Protein AF-A0A3C1KN22-F1 (afdb_monomer_lite)

InterPro domains:
  IPR020846 Major facilitator superfamily domain [PS50850] (1-125)
  IPR036259 MFS transporter superfamily [G3DSA:1.20.1250.20] (3-118)
  IPR036259 MFS transporter superfamily [SSF103473] (5-121)

Organism: NCBI:txid287487

Structure (mmCIF, N/CA/C/O backbone):
data_AF-A0A3C1KN22-F1
#
_entry.id   AF-A0A3C1KN22-F1
#
loop_
_atom_site.group_PDB
_atom_site.id
_atom_site.type_symbol
_atom_site.label_atom_id
_atom_site.label_alt_id
_atom_site.label_comp_id
_atom_site.label_asym_id
_atom_site.label_entity_id
_atom_site.label_seq_id
_atom_site.pdbx_PDB_ins_code
_atom_site.Cartn_x
_atom_site.Cartn_y
_atom_site.Cartn_z
_atom_site.occupancy
_atom_site.B_iso_or_equiv
_atom_site.auth_seq_id
_atom_site.auth_comp_id
_atom_site.auth_asym_id
_atom_site.auth_atom_id
_atom_site.pdbx_PDB_model_num
ATOM 1 N N . LEU A 1 1 ? -1.679 -10.446 -17.721 1.00 66.19 1 LEU A N 1
ATOM 2 C CA . LEU A 1 1 ? -1.947 -8.993 -17.596 1.00 66.19 1 LEU A CA 1
ATOM 3 C C . LEU A 1 1 ? -0.654 -8.246 -17.903 1.00 66.19 1 LEU A C 1
ATOM 5 O O . LEU A 1 1 ? 0.391 -8.725 -17.488 1.00 66.19 1 LEU A O 1
ATOM 9 N N . GLY A 1 2 ? -0.700 -7.139 -18.651 1.00 86.12 2 GLY A N 1
ATOM 10 C CA . GLY A 1 2 ? 0.468 -6.254 -18.789 1.00 86.12 2 GLY A CA 1
ATOM 11 C C . GLY A 1 2 ? 0.735 -5.491 -17.487 1.00 86.12 2 GLY A C 1
ATOM 12 O O . GLY A 1 2 ? -0.187 -5.338 -16.686 1.00 86.12 2 GLY A O 1
ATOM 13 N N . ILE A 1 3 ? 1.965 -5.002 -17.289 1.00 89.25 3 ILE A N 1
ATOM 14 C CA . ILE A 1 3 ? 2.411 -4.349 -16.040 1.00 89.25 3 ILE A CA 1
ATOM 15 C C . ILE A 1 3 ? 1.461 -3.214 -15.625 1.00 89.25 3 ILE A C 1
ATOM 17 O O . ILE A 1 3 ? 0.997 -3.202 -14.487 1.00 89.25 3 ILE A O 1
ATOM 21 N N . ASN A 1 4 ? 1.081 -2.328 -16.555 1.00 90.94 4 ASN A N 1
ATOM 22 C CA . ASN A 1 4 ? 0.175 -1.213 -16.256 1.00 90.94 4 ASN A CA 1
ATOM 23 C C . ASN A 1 4 ? -1.185 -1.704 -15.743 1.00 90.94 4 ASN A C 1
ATOM 25 O O . ASN A 1 4 ? -1.667 -1.243 -14.714 1.00 90.94 4 ASN A O 1
ATOM 29 N N . ARG A 1 5 ? -1.797 -2.694 -16.408 1.00 90.75 5 ARG A N 1
ATOM 30 C CA . ARG A 1 5 ? -3.097 -3.239 -15.976 1.00 90.75 5 ARG A CA 1
ATOM 31 C C . ARG A 1 5 ? -2.999 -3.943 -14.626 1.00 90.75 5 ARG A C 1
ATOM 33 O O . ARG A 1 5 ? -3.930 -3.848 -13.834 1.00 90.75 5 ARG A O 1
ATOM 40 N N . SER A 1 6 ? -1.885 -4.620 -14.356 1.00 92.81 6 SER A N 1
ATOM 41 C CA . SER A 1 6 ? -1.635 -5.248 -13.057 1.00 92.81 6 SER A CA 1
ATOM 42 C C . SER A 1 6 ? -1.574 -4.214 -11.928 1.00 92.81 6 SER A C 1
ATOM 44 O O . SER A 1 6 ? -2.201 -4.433 -10.898 1.00 92.81 6 SER A O 1
ATOM 46 N N . LEU A 1 7 ? -0.906 -3.068 -12.129 1.00 92.69 7 LEU A N 1
ATOM 47 C CA . LEU A 1 7 ? -0.867 -1.979 -11.137 1.00 92.69 7 LEU A CA 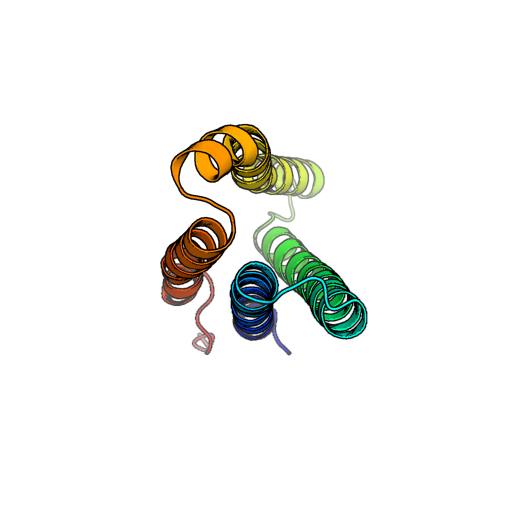1
ATOM 48 C C . LEU A 1 7 ? -2.267 -1.467 -10.788 1.00 92.69 7 LEU A C 1
ATOM 50 O O . LEU A 1 7 ? -2.593 -1.304 -9.617 1.00 92.69 7 LEU A O 1
ATOM 54 N N . TRP A 1 8 ? -3.112 -1.270 -11.798 1.00 94.25 8 TRP A N 1
ATOM 55 C CA . TRP A 1 8 ? -4.493 -0.838 -11.599 1.00 94.25 8 TRP A CA 1
ATOM 56 C C . TRP A 1 8 ? -5.335 -1.878 -10.855 1.00 94.25 8 TRP A C 1
ATOM 58 O O . TRP A 1 8 ? -5.977 -1.549 -9.861 1.00 94.25 8 TRP A O 1
ATOM 68 N N . VAL A 1 9 ? -5.336 -3.136 -11.310 1.00 94.06 9 VAL A N 1
ATOM 69 C CA . VAL A 1 9 ? -6.147 -4.195 -10.684 1.00 94.06 9 VAL A CA 1
ATOM 70 C C . VAL A 1 9 ? -5.711 -4.418 -9.239 1.00 94.06 9 VAL A C 1
ATOM 72 O O . VAL A 1 9 ? -6.548 -4.427 -8.340 1.00 94.06 9 VAL A O 1
ATOM 75 N N . PHE A 1 10 ? -4.409 -4.560 -8.997 1.00 94.44 10 PHE A N 1
ATOM 76 C CA . PHE A 1 10 ? -3.904 -4.835 -7.655 1.00 94.44 10 PHE A CA 1
ATOM 77 C C . PHE A 1 10 ? -3.984 -3.612 -6.742 1.00 94.44 10 PHE A C 1
ATOM 79 O O . PHE A 1 10 ? -4.229 -3.772 -5.552 1.00 94.44 10 PHE A O 1
ATOM 86 N N . GLY A 1 11 ? -3.889 -2.397 -7.285 1.00 93.19 11 GLY A N 1
ATOM 87 C CA . GLY A 1 11 ? -4.157 -1.175 -6.532 1.00 93.19 11 GLY A CA 1
ATOM 88 C C . GLY A 1 11 ? -5.615 -1.067 -6.067 1.00 93.19 11 GLY A C 1
ATOM 89 O O . GLY A 1 11 ? -5.867 -0.698 -4.922 1.00 93.19 11 GLY A O 1
ATOM 90 N N . VAL A 1 12 ? -6.584 -1.477 -6.897 1.00 94.31 12 VAL A N 1
ATOM 91 C CA . VAL A 1 12 ? -7.996 -1.577 -6.476 1.00 94.31 12 VAL A CA 1
ATOM 92 C C . VAL A 1 12 ? -8.177 -2.646 -5.399 1.00 94.31 12 VAL A C 1
ATOM 94 O O . VAL A 1 12 ? -8.860 -2.398 -4.409 1.00 94.31 12 VAL A O 1
ATOM 97 N N . VAL A 1 13 ? -7.552 -3.817 -5.553 1.00 94.69 13 VAL A N 1
ATOM 98 C CA . VAL A 1 13 ? -7.585 -4.871 -4.524 1.00 94.69 13 VAL A CA 1
ATOM 99 C C . VAL A 1 13 ? -7.037 -4.347 -3.192 1.00 94.69 13 VAL A C 1
ATOM 101 O O . VAL A 1 13 ? -7.660 -4.556 -2.154 1.00 94.69 13 VAL A O 1
ATOM 104 N N . GLN A 1 14 ? -5.934 -3.595 -3.224 1.00 94.06 14 GLN A N 1
ATOM 105 C CA . GLN A 1 14 ? -5.351 -2.983 -2.032 1.00 94.06 14 GLN A CA 1
ATOM 106 C C . GLN A 1 14 ? -6.298 -1.951 -1.394 1.00 94.06 14 GLN A C 1
ATOM 108 O O . GLN A 1 14 ? -6.483 -1.960 -0.181 1.00 94.06 14 GLN A O 1
ATOM 113 N N . LEU A 1 15 ? -6.962 -1.106 -2.195 1.00 94.44 15 LEU A N 1
ATOM 114 C CA . LEU A 1 15 ? -7.983 -0.163 -1.710 1.00 94.44 15 LEU A CA 1
ATOM 115 C C . LEU A 1 15 ? -9.141 -0.873 -0.997 1.00 94.44 15 LEU A C 1
ATOM 117 O O . LEU A 1 15 ? -9.561 -0.452 0.081 1.00 94.44 15 LEU A O 1
ATOM 121 N N . LEU A 1 16 ? -9.647 -1.958 -1.587 1.00 94.31 16 LEU A N 1
ATOM 122 C CA . LEU A 1 16 ? -10.714 -2.761 -0.989 1.00 94.31 16 LEU A CA 1
ATOM 123 C C . LEU A 1 16 ? -10.270 -3.401 0.329 1.00 94.31 16 LEU A C 1
ATOM 125 O O . LEU A 1 16 ? -11.071 -3.527 1.253 1.00 94.31 16 LEU A O 1
ATOM 129 N N . SER A 1 17 ? -8.995 -3.767 0.435 1.00 94.12 17 SER A N 1
ATOM 130 C CA . SER A 1 17 ? -8.454 -4.362 1.651 1.00 94.12 17 SER A CA 1
ATOM 131 C C . SER A 1 17 ? -8.401 -3.364 2.810 1.00 94.12 17 SER A C 1
ATOM 133 O O . SER A 1 17 ? -8.848 -3.670 3.916 1.00 94.12 17 SER A O 1
ATOM 135 N N . ILE A 1 18 ? -7.984 -2.121 2.539 1.00 94.69 18 ILE A N 1
ATOM 136 C CA . ILE A 1 18 ? -8.000 -1.033 3.531 1.00 94.69 18 ILE A CA 1
ATOM 137 C C . ILE A 1 18 ? -9.434 -0.764 4.020 1.00 94.69 18 ILE A C 1
ATOM 139 O O . ILE A 1 18 ? -9.663 -0.598 5.220 1.00 94.69 18 ILE A O 1
ATOM 143 N N . LEU A 1 19 ? -10.422 -0.787 3.118 1.00 94.06 19 LEU A N 1
ATOM 144 C CA . LEU A 1 19 ? -11.835 -0.689 3.499 1.00 94.06 19 LEU A CA 1
ATOM 145 C C . LEU A 1 19 ? -12.283 -1.859 4.389 1.00 94.06 19 LEU A C 1
ATOM 147 O O . LEU A 1 19 ? -13.043 -1.648 5.333 1.00 94.06 19 LEU A O 1
ATOM 151 N N . GLY A 1 20 ? -11.778 -3.071 4.142 1.00 93.75 20 GLY A N 1
ATOM 152 C CA . GLY A 1 20 ? -11.984 -4.228 5.015 1.00 93.75 20 GLY A CA 1
ATOM 153 C C . GLY A 1 20 ? -11.523 -3.970 6.454 1.00 93.75 20 GLY A C 1
ATOM 154 O O . GLY A 1 20 ? -12.248 -4.293 7.397 1.00 93.75 20 GLY 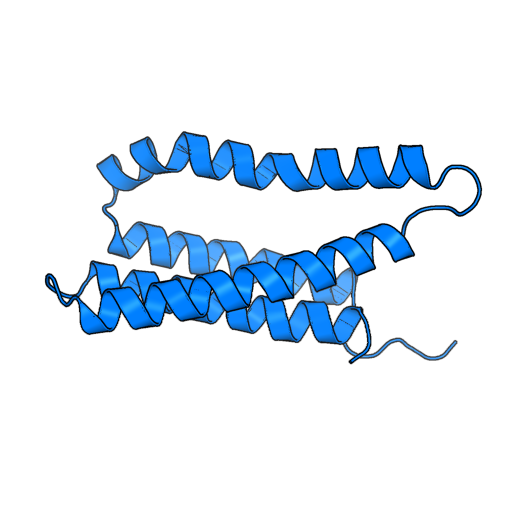A O 1
ATOM 155 N N . PHE A 1 21 ? -10.378 -3.305 6.639 1.00 94.75 21 PHE A N 1
ATOM 156 C CA . PHE A 1 21 ? -9.912 -2.888 7.966 1.00 94.75 21 PHE A CA 1
ATOM 157 C C . PHE A 1 21 ? -10.780 -1.797 8.600 1.00 94.75 21 PHE A C 1
ATOM 159 O O . PHE A 1 21 ? -11.004 -1.837 9.808 1.00 94.75 21 PHE A O 1
ATOM 166 N N . ALA A 1 22 ? -11.321 -0.858 7.817 1.00 94.69 22 ALA A N 1
ATOM 167 C CA . ALA A 1 22 ? -12.261 0.138 8.336 1.00 94.69 22 ALA A CA 1
ATOM 168 C C . ALA A 1 22 ? -13.544 -0.521 8.880 1.00 94.69 22 ALA A C 1
ATOM 170 O O . ALA A 1 22 ? -14.020 -0.153 9.955 1.00 94.69 22 ALA A O 1
ATOM 171 N N . VAL A 1 23 ? -14.071 -1.531 8.176 1.00 93.94 23 VAL A N 1
ATOM 172 C CA . VAL A 1 23 ? -15.225 -2.327 8.634 1.00 93.94 23 VAL A CA 1
ATOM 173 C C . VAL A 1 23 ? -14.876 -3.128 9.885 1.00 93.94 23 VAL A C 1
ATOM 175 O O . VAL A 1 23 ? -15.651 -3.138 10.841 1.00 93.94 23 VAL A O 1
ATOM 178 N N . LEU A 1 24 ? -13.706 -3.769 9.908 1.00 94.12 24 LEU A N 1
ATOM 179 C CA . LEU A 1 24 ? -13.233 -4.530 11.062 1.00 94.12 24 LEU A CA 1
ATOM 180 C C . LEU A 1 24 ? -13.065 -3.642 12.303 1.00 94.12 24 LEU A C 1
ATOM 182 O O . LEU A 1 24 ? -13.465 -4.051 13.384 1.00 94.12 24 LEU A O 1
ATOM 186 N N . ALA A 1 25 ? -12.534 -2.427 12.150 1.00 92.81 25 ALA A N 1
ATOM 187 C CA . ALA A 1 25 ? -12.335 -1.483 13.249 1.00 92.81 25 ALA A CA 1
ATOM 188 C C . ALA A 1 25 ? -13.648 -0.944 13.843 1.00 92.81 25 ALA A C 1
ATOM 190 O O . ALA A 1 25 ? -13.689 -0.613 15.024 1.00 92.81 25 ALA A O 1
ATOM 191 N N . GLY A 1 26 ? -14.708 -0.846 13.033 1.00 90.19 26 GLY A N 1
ATOM 192 C CA . GLY A 1 26 ? -16.057 -0.510 13.505 1.00 90.19 26 GLY A CA 1
ATOM 193 C C . GLY A 1 26 ? -16.847 -1.718 14.024 1.00 90.19 26 GLY A C 1
ATOM 194 O O . GLY A 1 26 ? -17.905 -1.556 14.629 1.00 90.19 26 GLY A O 1
ATOM 195 N N . SER A 1 27 ? -16.349 -2.931 13.784 1.00 87.62 27 SER A N 1
ATOM 196 C CA . SER A 1 27 ? -16.950 -4.171 14.262 1.00 87.62 27 SER A CA 1
ATOM 197 C C . SER A 1 27 ? -16.373 -4.541 15.630 1.00 87.62 27 SER A C 1
ATOM 199 O O . SER A 1 27 ? -15.218 -4.256 15.937 1.00 87.62 27 SER A O 1
ATOM 201 N N . GLY A 1 28 ? -17.167 -5.205 16.473 1.00 84.94 28 GLY A N 1
ATOM 202 C CA . GLY A 1 28 ? -16.653 -5.808 17.706 1.00 84.94 28 GLY A CA 1
ATOM 203 C C . GLY A 1 28 ? -15.607 -6.908 17.434 1.00 84.94 28 GLY A C 1
ATOM 204 O O . GLY A 1 28 ? -15.268 -7.185 16.282 1.00 84.94 28 GLY A O 1
ATOM 205 N N . PRO A 1 29 ? -15.108 -7.595 18.475 1.00 87.12 29 PRO A N 1
ATOM 206 C CA . PRO A 1 29 ? -14.077 -8.625 18.334 1.00 87.12 29 PRO A CA 1
ATOM 207 C C . PRO A 1 29 ? -14.610 -9.875 17.606 1.00 87.12 29 PRO A C 1
ATOM 209 O O . PRO A 1 29 ? -15.078 -10.830 18.223 1.00 87.12 29 PRO A O 1
ATOM 212 N N . LEU A 1 30 ? -14.535 -9.872 16.273 1.00 94.19 30 LEU A N 1
ATOM 213 C CA . LEU A 1 30 ? -14.978 -10.957 15.395 1.00 94.19 30 LEU A CA 1
ATOM 214 C C . LEU A 1 30 ? -13.772 -11.646 14.745 1.00 94.19 30 LEU A C 1
ATOM 216 O O . LEU A 1 30 ? -13.220 -11.169 13.754 1.00 94.19 30 LEU A O 1
ATOM 220 N N . LEU A 1 31 ? -13.382 -12.807 15.280 1.00 94.19 31 LEU A N 1
ATOM 221 C CA . LEU A 1 31 ? -12.193 -13.543 14.827 1.00 94.19 31 LEU A CA 1
ATOM 222 C C . LEU A 1 31 ? -12.261 -13.965 13.350 1.00 94.19 31 LEU A C 1
ATOM 224 O O . LEU A 1 31 ? -11.261 -13.900 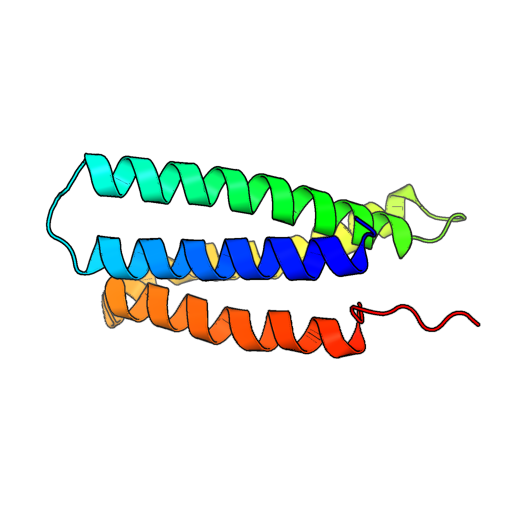12.639 1.00 94.19 31 LEU A O 1
ATOM 228 N N . TRP A 1 32 ? -13.435 -14.384 12.874 1.00 95.06 32 TRP A N 1
ATOM 229 C CA . TRP A 1 32 ? -13.609 -14.794 11.478 1.00 95.06 32 TRP A CA 1
ATOM 230 C C . TRP A 1 32 ? -13.424 -13.613 10.514 1.00 95.06 32 TRP A C 1
ATOM 232 O O . TRP A 1 32 ? -12.813 -13.774 9.460 1.00 95.06 32 TRP A O 1
ATOM 242 N N . LEU A 1 33 ? -13.898 -12.420 10.893 1.00 94.19 33 LEU A N 1
ATOM 243 C CA . LEU A 1 33 ? -13.763 -11.210 10.087 1.00 94.19 33 LEU A CA 1
ATOM 244 C C . LEU A 1 33 ? -12.299 -10.769 10.038 1.00 94.19 33 LEU A C 1
ATOM 246 O O . LEU A 1 33 ? -11.784 -10.483 8.961 1.00 94.19 33 LEU A O 1
ATOM 250 N N . LEU A 1 34 ? -11.612 -10.803 11.184 1.00 95.38 34 LEU A N 1
ATOM 251 C CA . LEU A 1 34 ? -10.170 -10.565 11.275 1.00 95.38 34 LEU A CA 1
ATOM 252 C C . LEU A 1 34 ? -9.390 -11.490 10.328 1.00 95.38 34 LEU A C 1
ATOM 254 O O . LEU A 1 34 ? -8.551 -11.016 9.564 1.00 95.38 34 LEU A O 1
ATOM 258 N N . ALA A 1 35 ? -9.684 -12.794 10.350 1.00 96.31 35 ALA A N 1
ATOM 259 C CA . ALA A 1 35 ? -9.007 -13.774 9.506 1.00 96.31 35 ALA A CA 1
ATOM 260 C C . ALA A 1 35 ? -9.201 -13.485 8.009 1.00 96.31 35 ALA A C 1
ATOM 262 O O . ALA A 1 35 ? -8.234 -13.517 7.250 1.00 96.31 35 ALA A O 1
ATOM 263 N N . VAL A 1 36 ? -10.429 -13.160 7.590 1.00 96.00 36 VAL A N 1
ATOM 264 C CA . VAL A 1 36 ? -10.742 -12.831 6.190 1.00 96.00 36 VAL A CA 1
ATOM 265 C C . VAL A 1 36 ? -10.027 -11.556 5.745 1.00 96.00 36 VAL A C 1
ATOM 267 O O . VAL A 1 36 ? -9.391 -11.558 4.693 1.00 96.00 36 VAL A O 1
ATOM 270 N N . VAL A 1 37 ? -10.096 -10.487 6.544 1.00 95.94 37 VAL A N 1
ATOM 271 C CA . VAL A 1 37 ? -9.481 -9.192 6.208 1.00 95.94 37 VAL A CA 1
ATOM 272 C C . VAL A 1 37 ? -7.962 -9.320 6.107 1.00 95.94 37 VAL A C 1
ATOM 274 O O . VAL A 1 37 ? -7.377 -8.874 5.126 1.00 95.94 37 VAL A O 1
ATOM 277 N N . ILE A 1 38 ? -7.319 -9.997 7.063 1.00 95.62 38 ILE A N 1
ATOM 278 C CA . ILE A 1 38 ? -5.865 -10.203 7.038 1.00 95.62 38 ILE A CA 1
ATOM 279 C C . ILE A 1 38 ? -5.445 -11.087 5.857 1.00 95.62 38 ILE A C 1
ATOM 281 O O . ILE A 1 38 ? -4.466 -10.776 5.180 1.00 95.62 38 ILE A O 1
ATOM 285 N N . ALA A 1 39 ? -6.166 -12.177 5.582 1.00 96.50 39 ALA A N 1
ATOM 286 C CA . ALA A 1 39 ? -5.853 -13.042 4.446 1.00 96.50 39 ALA A CA 1
ATOM 287 C C . ALA A 1 39 ? -5.953 -12.281 3.115 1.00 96.50 39 ALA A C 1
ATOM 289 O O . ALA A 1 39 ? -5.081 -12.413 2.254 1.00 96.50 39 ALA A O 1
ATOM 290 N N . PHE A 1 40 ? -6.990 -11.456 2.965 1.00 96.19 40 PHE A N 1
ATOM 291 C CA . PHE A 1 40 ? -7.174 -10.612 1.791 1.00 96.19 40 PHE A CA 1
ATOM 292 C C . PHE A 1 40 ? -6.072 -9.550 1.664 1.00 96.19 40 PHE A C 1
ATOM 294 O O . PHE A 1 40 ? -5.529 -9.369 0.573 1.00 96.19 40 PHE A O 1
ATOM 301 N N . GLU A 1 41 ? -5.664 -8.932 2.774 1.00 95.44 41 GLU A N 1
ATOM 302 C CA . GLU A 1 41 ? -4.562 -7.967 2.805 1.00 95.44 41 GLU A CA 1
ATOM 303 C C . GLU A 1 41 ? -3.241 -8.585 2.362 1.00 95.44 41 GLU A C 1
ATOM 305 O O . GLU A 1 41 ? -2.582 -8.050 1.475 1.00 95.44 41 GLU A O 1
ATOM 310 N N . TYR A 1 42 ? -2.851 -9.735 2.917 1.00 95.62 42 TYR A N 1
ATOM 311 C CA . TYR A 1 42 ? -1.584 -10.368 2.542 1.00 95.62 42 TYR A CA 1
ATOM 312 C C . TYR A 1 42 ? -1.553 -10.797 1.070 1.00 95.62 42 TYR A C 1
ATOM 314 O O . TYR A 1 42 ? -0.504 -10.701 0.426 1.00 95.62 42 TYR A O 1
ATOM 322 N N . LEU A 1 43 ? -2.695 -11.215 0.515 1.00 94.31 43 LEU A N 1
ATOM 323 C CA . LEU A 1 43 ? -2.823 -11.464 -0.921 1.00 94.31 43 LEU A CA 1
ATOM 324 C C . LEU A 1 43 ? -2.654 -10.174 -1.734 1.00 94.31 43 LEU A C 1
ATOM 326 O O . LEU A 1 43 ? -1.891 -10.162 -2.703 1.00 94.31 43 LEU A O 1
ATOM 330 N N . GLY A 1 44 ? -3.325 -9.090 -1.332 1.00 93.44 44 GLY A N 1
ATOM 331 C CA . GLY A 1 44 ? -3.210 -7.772 -1.960 1.00 93.44 44 GLY A CA 1
ATOM 332 C C . GLY A 1 44 ? -1.774 -7.254 -1.962 1.00 93.44 44 GLY A C 1
ATOM 333 O O . GLY A 1 44 ? -1.236 -6.931 -3.022 1.00 93.44 44 GLY A O 1
ATOM 334 N N . VAL A 1 45 ? -1.109 -7.296 -0.805 1.00 93.25 45 VAL A N 1
ATOM 335 C CA . VAL A 1 45 ? 0.281 -6.859 -0.628 1.00 93.25 45 VAL A CA 1
ATOM 336 C C . VAL A 1 45 ? 1.228 -7.661 -1.515 1.00 93.25 45 VAL A C 1
ATOM 338 O O . VAL A 1 45 ? 2.094 -7.074 -2.169 1.00 93.25 45 VAL A O 1
ATOM 341 N N . GLY A 1 46 ? 1.065 -8.985 -1.590 1.00 92.81 46 GLY A N 1
ATOM 342 C CA . GLY A 1 46 ? 1.883 -9.834 -2.457 1.00 92.81 46 GLY A CA 1
ATOM 343 C C . GLY A 1 46 ? 1.741 -9.464 -3.936 1.00 92.81 46 GLY A C 1
ATOM 344 O O . GLY A 1 46 ? 2.739 -9.238 -4.626 1.00 92.81 46 GLY A O 1
ATOM 345 N N . MET A 1 47 ? 0.500 -9.331 -4.415 1.00 93.12 47 MET A N 1
ATOM 346 C CA . MET A 1 47 ? 0.210 -8.962 -5.804 1.00 93.12 47 MET A CA 1
ATOM 347 C C . MET A 1 47 ? 0.681 -7.540 -6.142 1.00 93.12 47 MET A C 1
ATOM 349 O O . MET A 1 47 ? 1.330 -7.328 -7.171 1.00 93.12 47 MET A O 1
ATOM 353 N N . GLY A 1 48 ? 0.405 -6.572 -5.266 1.00 92.75 48 GLY A N 1
ATOM 354 C CA . GLY A 1 48 ? 0.816 -5.178 -5.424 1.00 92.75 48 GLY A CA 1
ATOM 355 C C . GLY A 1 48 ? 2.335 -5.031 -5.463 1.00 92.75 48 GLY A C 1
ATOM 356 O O . GLY A 1 48 ? 2.868 -4.381 -6.362 1.00 92.75 48 GLY A O 1
ATOM 357 N N . THR A 1 49 ? 3.047 -5.714 -4.561 1.00 93.00 49 THR A N 1
ATOM 358 C CA . THR A 1 49 ? 4.518 -5.701 -4.520 1.00 93.00 49 THR A CA 1
ATOM 359 C C . THR A 1 49 ? 5.116 -6.289 -5.795 1.00 93.00 49 THR A C 1
ATOM 361 O O . THR A 1 49 ? 6.053 -5.714 -6.350 1.00 93.00 49 THR A O 1
ATOM 364 N N . ALA A 1 50 ? 4.566 -7.395 -6.305 1.00 93.81 50 ALA A N 1
ATOM 365 C CA . ALA A 1 50 ? 5.033 -8.014 -7.544 1.00 93.81 50 ALA A CA 1
ATOM 366 C C . ALA A 1 50 ? 4.828 -7.100 -8.767 1.00 93.81 50 ALA A C 1
ATOM 368 O O . ALA A 1 50 ? 5.745 -6.917 -9.568 1.00 93.81 50 ALA A O 1
ATOM 369 N N . ALA A 1 51 ? 3.653 -6.478 -8.910 1.00 93.56 51 ALA A N 1
ATOM 370 C CA . ALA A 1 51 ? 3.410 -5.556 -10.022 1.00 93.56 51 ALA A CA 1
ATOM 371 C C . ALA A 1 51 ? 4.270 -4.292 -9.929 1.00 93.56 51 ALA A C 1
ATOM 373 O O . ALA A 1 51 ? 4.791 -3.825 -10.942 1.00 93.56 51 ALA A O 1
ATOM 374 N N . PHE A 1 52 ? 4.453 -3.761 -8.722 1.00 92.62 52 PHE A N 1
ATOM 375 C CA . PHE A 1 52 ? 5.245 -2.560 -8.496 1.00 92.62 52 PHE A CA 1
ATOM 376 C C . PHE A 1 52 ? 6.746 -2.789 -8.713 1.00 92.62 52 PHE A C 1
ATOM 378 O O . PHE A 1 52 ? 7.408 -1.986 -9.367 1.00 92.62 52 PHE A O 1
ATOM 385 N N . THR A 1 53 ? 7.288 -3.921 -8.259 1.00 93.31 53 THR A N 1
ATOM 386 C CA . THR A 1 53 ? 8.683 -4.295 -8.549 1.00 93.31 53 THR A CA 1
ATOM 387 C C . THR A 1 53 ? 8.911 -4.542 -10.040 1.00 93.31 53 THR A C 1
ATOM 389 O O . THR A 1 53 ? 9.913 -4.074 -10.577 1.00 93.31 53 THR A O 1
ATOM 392 N N . ALA A 1 54 ? 7.969 -5.186 -10.739 1.00 92.88 54 ALA A N 1
ATOM 393 C CA . ALA A 1 54 ? 8.032 -5.345 -12.193 1.00 92.88 54 ALA A CA 1
ATOM 394 C C . ALA A 1 54 ? 7.993 -3.997 -12.936 1.00 92.88 54 ALA A C 1
ATOM 396 O O . ALA A 1 54 ? 8.709 -3.813 -13.920 1.00 92.88 54 ALA A O 1
ATOM 397 N N . PHE A 1 55 ? 7.197 -3.040 -12.451 1.00 92.88 55 PHE A N 1
ATOM 398 C CA . PHE A 1 55 ? 7.169 -1.675 -12.972 1.00 92.88 55 PHE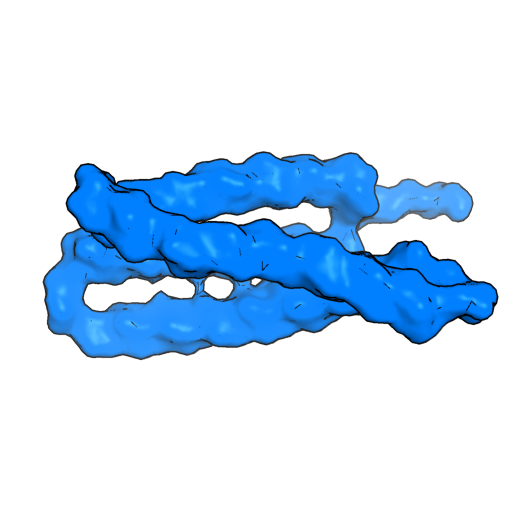 A CA 1
ATOM 399 C C . PHE A 1 55 ? 8.517 -0.967 -12.788 1.00 92.88 55 PHE A C 1
ATOM 401 O O . PHE A 1 55 ? 9.075 -0.475 -13.764 1.00 92.88 55 PHE A O 1
ATOM 408 N N . ILE A 1 56 ? 9.103 -1.000 -11.586 1.00 92.44 56 ILE A N 1
ATOM 409 C CA . ILE A 1 56 ? 10.433 -0.417 -11.340 1.00 92.44 56 ILE A CA 1
ATOM 410 C C . ILE A 1 56 ? 11.494 -1.067 -12.236 1.00 92.44 56 ILE A C 1
ATOM 412 O O . ILE A 1 56 ? 12.337 -0.373 -12.804 1.00 92.44 56 ILE A O 1
ATOM 416 N N . ALA A 1 57 ? 11.453 -2.393 -12.390 1.00 91.19 57 ALA A N 1
ATOM 417 C CA . ALA A 1 57 ? 12.386 -3.118 -13.246 1.00 91.19 57 ALA A CA 1
ATOM 418 C C . ALA A 1 57 ? 12.276 -2.690 -14.718 1.00 91.19 57 ALA A C 1
ATOM 420 O O . ALA A 1 57 ? 13.291 -2.617 -15.404 1.00 91.19 57 ALA A O 1
ATOM 421 N N . ARG A 1 58 ? 11.067 -2.369 -15.197 1.00 90.50 58 ARG A N 1
ATOM 422 C CA . ARG A 1 58 ? 10.848 -1.859 -16.557 1.00 90.50 58 ARG A CA 1
ATOM 423 C C . ARG A 1 58 ? 11.429 -0.459 -16.755 1.00 90.50 58 ARG A C 1
ATOM 425 O O . ARG A 1 58 ? 12.031 -0.208 -17.793 1.00 90.50 58 ARG A O 1
ATOM 432 N N . GLU A 1 59 ? 11.261 0.425 -15.775 1.00 88.56 59 GLU A N 1
ATOM 433 C CA . GLU A 1 59 ? 11.768 1.808 -15.826 1.00 88.56 59 GLU A CA 1
ATOM 434 C C . GLU A 1 59 ? 13.280 1.910 -15.541 1.00 88.56 59 GLU A C 1
ATOM 436 O O . GLU A 1 59 ? 13.894 2.968 -15.673 1.00 88.56 59 GLU A O 1
ATOM 441 N N . THR A 1 60 ? 13.907 0.804 -15.146 1.00 90.62 60 THR A N 1
ATOM 442 C CA . THR A 1 60 ? 15.340 0.729 -14.868 1.00 90.62 60 THR A CA 1
ATOM 443 C C . THR A 1 60 ? 16.145 0.648 -16.172 1.00 90.62 60 THR A C 1
ATOM 445 O O . THR A 1 60 ? 15.888 -0.195 -17.033 1.00 90.62 60 THR A O 1
ATOM 448 N N . SER A 1 61 ? 17.178 1.488 -16.320 1.00 83.00 61 SER A N 1
ATOM 449 C CA . SER A 1 61 ? 18.038 1.459 -17.510 1.00 83.00 61 SER A CA 1
ATOM 450 C C . SER A 1 61 ? 18.860 0.171 -17.598 1.00 83.00 61 SER A C 1
ATOM 452 O O . SER A 1 61 ? 19.351 -0.354 -16.599 1.00 83.00 61 SER A O 1
ATOM 454 N N . ARG A 1 62 ? 19.100 -0.310 -18.824 1.00 76.06 62 ARG A N 1
ATOM 455 C CA . ARG A 1 62 ? 19.912 -1.519 -19.058 1.00 76.06 62 ARG A CA 1
ATOM 456 C C . ARG A 1 62 ? 21.400 -1.329 -18.741 1.00 76.06 62 ARG A C 1
ATOM 458 O O . ARG A 1 62 ? 22.074 -2.307 -18.445 1.00 76.06 62 ARG A O 1
ATOM 465 N N . MET A 1 63 ? 21.908 -0.096 -18.806 1.00 80.00 63 MET A N 1
ATOM 466 C CA . MET A 1 63 ? 23.332 0.208 -18.608 1.00 80.00 63 MET A CA 1
ATOM 467 C C . MET A 1 63 ? 23.732 0.231 -17.122 1.00 80.00 63 MET A C 1
ATOM 469 O O . MET A 1 63 ? 24.847 -0.158 -16.793 1.00 80.00 63 MET A O 1
ATOM 473 N N . TYR A 1 64 ? 22.816 0.618 -16.223 1.00 84.12 64 TYR A N 1
ATOM 474 C CA . TYR A 1 64 ? 23.056 0.705 -14.773 1.00 84.12 64 TYR A CA 1
ATOM 475 C C . TYR A 1 64 ? 21.953 0.012 -13.965 1.00 84.12 64 TYR A C 1
ATOM 477 O O . TYR A 1 64 ? 21.457 0.550 -12.971 1.00 84.12 64 TYR A O 1
ATOM 485 N N . ALA A 1 65 ? 21.555 -1.183 -14.409 1.00 85.38 65 ALA A N 1
ATOM 486 C CA . ALA A 1 65 ? 20.325 -1.814 -13.948 1.00 85.38 65 ALA A CA 1
ATOM 487 C C . ALA A 1 65 ? 20.297 -2.079 -12.436 1.00 85.38 65 ALA A C 1
ATOM 489 O O . ALA A 1 65 ? 19.344 -1.707 -11.758 1.00 85.38 65 ALA A O 1
ATOM 490 N N . ALA A 1 66 ? 21.362 -2.663 -11.882 1.00 87.12 66 ALA A N 1
ATOM 491 C CA . ALA A 1 66 ? 21.405 -3.005 -10.461 1.00 87.12 66 ALA A CA 1
ATOM 492 C C . ALA A 1 66 ? 21.303 -1.761 -9.559 1.00 87.12 66 ALA A C 1
ATOM 494 O O . ALA A 1 66 ? 20.498 -1.725 -8.629 1.00 87.12 66 ALA A O 1
ATOM 495 N N . THR A 1 67 ? 22.082 -0.721 -9.860 1.00 92.12 67 THR A N 1
ATOM 496 C CA . THR A 1 67 ? 22.146 0.493 -9.037 1.00 92.12 67 THR A CA 1
ATOM 497 C C . THR A 1 67 ? 20.859 1.307 -9.120 1.00 92.12 67 THR A C 1
ATOM 499 O O . THR A 1 67 ? 20.362 1.768 -8.096 1.00 92.12 67 THR A O 1
ATOM 502 N N . GLN A 1 68 ? 20.288 1.472 -10.317 1.00 92.06 68 GLN A N 1
ATOM 503 C CA . GLN A 1 68 ? 19.039 2.219 -10.481 1.00 92.06 68 GLN A CA 1
ATOM 504 C C . GLN A 1 68 ? 17.846 1.483 -9.879 1.00 92.06 68 GLN A C 1
ATOM 506 O O . GLN A 1 68 ? 17.034 2.109 -9.201 1.00 92.06 68 GLN A O 1
ATOM 511 N N . PHE A 1 69 ? 17.773 0.161 -10.044 1.00 92.56 69 PHE A N 1
ATOM 512 C CA . PHE A 1 69 ? 16.736 -0.635 -9.398 1.00 92.56 69 PHE A CA 1
ATOM 513 C C . PHE A 1 69 ? 16.814 -0.510 -7.870 1.00 92.56 69 PHE A C 1
ATOM 515 O O . PHE A 1 69 ? 15.801 -0.263 -7.211 1.00 92.56 69 PHE A O 1
ATOM 522 N N . ALA A 1 70 ? 18.020 -0.599 -7.297 1.00 93.25 70 ALA A N 1
ATOM 523 C CA . ALA A 1 70 ? 18.234 -0.403 -5.865 1.00 93.25 70 ALA A CA 1
ATOM 524 C C . ALA A 1 70 ? 17.839 1.013 -5.409 1.00 93.25 70 ALA A C 1
ATOM 526 O O . ALA A 1 70 ? 17.157 1.167 -4.399 1.00 93.25 70 ALA A O 1
ATOM 527 N N . LEU A 1 71 ? 18.198 2.049 -6.174 1.00 94.62 71 LEU A N 1
ATOM 528 C CA . LEU A 1 71 ? 17.833 3.432 -5.864 1.00 94.62 71 LEU A CA 1
ATOM 529 C C . LEU A 1 71 ? 16.311 3.645 -5.889 1.00 94.62 71 LEU A C 1
ATOM 531 O O . LEU A 1 71 ? 15.753 4.214 -4.953 1.00 94.62 71 LEU A O 1
ATOM 535 N N . PHE A 1 72 ? 15.626 3.169 -6.930 1.00 93.94 72 PHE A N 1
ATOM 536 C CA . PHE A 1 72 ? 14.176 3.316 -7.058 1.00 93.94 72 PHE A CA 1
ATOM 537 C C . PHE A 1 72 ? 13.411 2.537 -5.990 1.00 93.94 72 PHE A C 1
ATOM 539 O O . PHE A 1 72 ? 12.473 3.070 -5.400 1.00 93.94 72 PHE A O 1
ATOM 546 N N . THR A 1 73 ? 13.830 1.307 -5.689 1.00 93.06 73 THR A N 1
ATOM 547 C CA . THR A 1 73 ? 13.228 0.514 -4.605 1.00 93.06 73 THR A CA 1
ATOM 548 C C . THR A 1 73 ? 13.462 1.147 -3.232 1.00 93.06 73 THR A C 1
ATOM 550 O O . THR A 1 73 ? 12.534 1.189 -2.424 1.00 93.06 73 THR A O 1
ATOM 553 N N . ALA A 1 74 ? 14.648 1.712 -2.981 1.00 95.12 74 ALA A N 1
ATOM 554 C CA . ALA A 1 74 ? 14.943 2.437 -1.747 1.00 95.12 74 ALA A CA 1
ATOM 555 C C . ALA A 1 74 ? 14.054 3.680 -1.582 1.00 95.12 74 ALA A C 1
ATOM 557 O O . ALA A 1 74 ? 13.453 3.867 -0.524 1.00 95.12 74 ALA A O 1
ATOM 558 N N . ILE A 1 75 ? 13.908 4.496 -2.632 1.00 95.56 75 ILE A N 1
ATOM 559 C CA . ILE A 1 75 ? 13.028 5.675 -2.611 1.00 95.56 75 ILE A CA 1
ATOM 560 C C . ILE A 1 75 ? 11.573 5.253 -2.379 1.00 95.56 75 ILE A C 1
ATOM 562 O O . ILE A 1 75 ? 10.881 5.844 -1.551 1.00 95.56 75 ILE A O 1
ATOM 566 N N . ALA A 1 76 ? 11.115 4.198 -3.054 1.00 93.69 76 ALA A N 1
ATOM 567 C CA . ALA A 1 76 ? 9.746 3.719 -2.918 1.00 93.69 76 ALA A CA 1
ATOM 568 C C . ALA A 1 76 ? 9.420 3.138 -1.527 1.00 93.69 76 ALA A C 1
ATOM 570 O O . ALA A 1 76 ? 8.251 3.079 -1.147 1.00 93.69 76 ALA A O 1
ATOM 571 N N . ALA A 1 77 ? 10.426 2.741 -0.743 1.00 93.31 77 ALA A N 1
ATOM 572 C CA . ALA A 1 77 ? 10.241 2.264 0.627 1.00 93.31 77 ALA A CA 1
ATOM 573 C C . ALA A 1 77 ? 10.050 3.399 1.656 1.00 93.31 77 ALA A C 1
ATOM 575 O O . ALA A 1 77 ? 9.548 3.149 2.761 1.00 93.31 77 ALA A O 1
ATOM 576 N N . LEU A 1 78 ? 10.424 4.641 1.321 1.00 95.31 78 LEU A N 1
ATOM 577 C CA . LEU A 1 78 ? 10.352 5.777 2.247 1.00 95.31 78 LEU A CA 1
ATOM 578 C C . LEU A 1 78 ? 8.919 6.089 2.703 1.00 95.31 78 LEU A C 1
ATOM 580 O O . LEU A 1 78 ? 8.707 6.130 3.918 1.00 95.31 78 LEU A O 1
ATOM 584 N N . PRO A 1 79 ? 7.916 6.244 1.809 1.00 91.38 79 PRO A N 1
ATOM 585 C CA . PRO A 1 79 ? 6.558 6.592 2.227 1.00 91.38 79 PRO A CA 1
ATOM 586 C C . PRO A 1 79 ? 5.982 5.591 3.230 1.00 91.38 79 PRO A C 1
ATOM 588 O O . PRO A 1 79 ? 5.403 5.987 4.239 1.00 91.38 79 PRO A O 1
ATOM 591 N N . ARG A 1 80 ? 6.218 4.291 2.999 1.00 90.88 80 ARG A N 1
ATOM 592 C CA . ARG A 1 80 ? 5.790 3.214 3.902 1.00 90.88 80 ARG A CA 1
ATOM 593 C C . ARG A 1 80 ? 6.420 3.354 5.284 1.00 90.88 80 ARG A C 1
ATOM 595 O O . ARG A 1 80 ? 5.739 3.206 6.291 1.00 90.88 80 ARG A O 1
ATOM 602 N N . THR A 1 81 ? 7.720 3.630 5.332 1.00 93.81 81 THR A N 1
ATOM 603 C CA . THR A 1 81 ? 8.464 3.761 6.591 1.00 93.81 81 THR A CA 1
ATOM 604 C C . THR A 1 81 ? 7.940 4.927 7.426 1.00 93.81 81 THR A C 1
ATOM 606 O O . THR A 1 81 ? 7.661 4.748 8.610 1.00 93.81 81 THR A O 1
ATOM 609 N N . PHE A 1 82 ? 7.732 6.092 6.808 1.00 93.88 82 PHE A N 1
ATOM 610 C CA . PHE A 1 82 ? 7.186 7.259 7.504 1.00 93.88 82 PHE A CA 1
ATOM 611 C C . PHE A 1 82 ? 5.739 7.049 7.957 1.00 93.88 82 PHE A C 1
ATOM 613 O O . PHE A 1 82 ? 5.415 7.379 9.095 1.00 93.88 82 PHE A O 1
ATOM 620 N N . ALA A 1 83 ? 4.888 6.460 7.110 1.00 91.75 83 ALA A N 1
ATOM 621 C CA . ALA A 1 83 ? 3.499 6.169 7.463 1.00 91.75 83 ALA A CA 1
ATOM 622 C C . ALA A 1 83 ? 3.397 5.191 8.645 1.00 91.75 83 ALA A C 1
ATOM 624 O O . ALA A 1 83 ? 2.632 5.418 9.582 1.00 91.75 83 ALA A O 1
ATOM 625 N N . ASN A 1 84 ? 4.212 4.133 8.650 1.00 91.62 84 ASN A N 1
ATOM 626 C CA . ASN A 1 84 ? 4.242 3.176 9.756 1.00 91.62 84 ASN A CA 1
ATOM 627 C C . ASN A 1 84 ? 4.712 3.831 11.063 1.00 91.62 84 ASN A C 1
ATOM 629 O O . ASN A 1 84 ? 4.152 3.549 12.119 1.00 91.62 84 ASN A O 1
ATOM 633 N N . ALA A 1 85 ? 5.705 4.725 10.995 1.00 94.12 85 ALA A N 1
ATOM 634 C CA . ALA A 1 85 ? 6.212 5.437 12.166 1.00 94.12 85 ALA A CA 1
ATOM 635 C C . ALA A 1 85 ? 5.182 6.414 12.763 1.00 94.12 85 ALA A C 1
ATOM 637 O O . ALA A 1 85 ? 5.129 6.576 13.979 1.00 94.12 85 ALA A O 1
ATOM 638 N N . SER A 1 86 ? 4.353 7.053 11.931 1.00 93.81 86 SER A N 1
ATOM 639 C CA . SER A 1 86 ? 3.353 8.029 12.384 1.00 93.81 86 SER A CA 1
ATOM 640 C C . SER A 1 86 ? 2.005 7.419 12.781 1.00 93.81 86 SER A C 1
ATOM 642 O O . SER A 1 86 ? 1.219 8.084 13.455 1.00 93.81 86 SER A O 1
ATOM 644 N N . THR A 1 87 ? 1.732 6.164 12.406 1.00 93.88 87 THR A N 1
ATOM 645 C CA . THR A 1 87 ? 0.421 5.519 12.599 1.00 93.88 87 THR A CA 1
ATOM 646 C C . THR A 1 87 ? -0.050 5.558 14.054 1.00 93.88 87 THR A C 1
ATOM 648 O O . THR A 1 87 ? -1.195 5.926 14.293 1.00 93.88 87 THR A O 1
ATOM 651 N N . GLY A 1 88 ? 0.815 5.249 15.028 1.00 93.25 88 GLY A N 1
ATOM 652 C CA . GLY A 1 88 ? 0.436 5.235 16.450 1.00 93.25 88 GLY A CA 1
ATOM 653 C C . GLY A 1 88 ? -0.092 6.586 16.939 1.00 93.25 88 GLY A C 1
ATOM 654 O O . GLY A 1 88 ? -1.196 6.661 17.465 1.00 93.25 88 GLY A O 1
ATOM 655 N N . VAL A 1 89 ? 0.644 7.664 16.652 1.00 94.88 89 VAL A N 1
ATOM 656 C CA . VAL A 1 89 ? 0.268 9.036 17.038 1.00 94.88 89 VAL A CA 1
ATOM 657 C C . VAL A 1 89 ? -1.049 9.462 16.385 1.00 94.88 89 VAL A C 1
ATOM 659 O O . VAL A 1 89 ? -1.889 10.094 17.020 1.00 94.88 89 VAL A O 1
ATOM 662 N N . ILE A 1 90 ? -1.255 9.114 15.110 1.00 94.62 90 ILE A N 1
ATOM 663 C CA . ILE A 1 90 ? -2.486 9.471 14.393 1.00 94.62 90 ILE A CA 1
ATOM 664 C C . ILE A 1 90 ? -3.673 8.691 14.966 1.00 94.62 90 ILE A C 1
ATOM 666 O O . ILE A 1 90 ? -4.716 9.278 15.244 1.00 94.62 90 ILE A O 1
ATOM 670 N N . VAL A 1 91 ? -3.519 7.381 15.167 1.00 96.19 91 VAL A N 1
ATOM 671 C CA . VAL A 1 91 ? -4.574 6.509 15.698 1.00 96.19 91 VAL A CA 1
ATOM 672 C C . VAL A 1 91 ? -4.958 6.894 17.126 1.00 96.19 91 VAL A C 1
ATOM 674 O O . VAL A 1 91 ? -6.140 6.850 17.446 1.00 96.19 91 VAL A O 1
ATOM 677 N N . GLU A 1 92 ? -4.016 7.325 17.966 1.00 95.19 92 GLU A N 1
ATOM 678 C CA . GLU A 1 92 ? -4.328 7.858 19.301 1.00 95.19 92 GLU A CA 1
ATOM 679 C C . GLU A 1 92 ? -5.220 9.107 19.239 1.00 95.19 92 GLU A C 1
ATOM 681 O O . GLU A 1 92 ? -6.083 9.289 20.097 1.00 95.19 92 GLU A O 1
ATOM 686 N N . ALA A 1 93 ? -5.056 9.945 18.211 1.00 94.19 93 ALA A N 1
ATOM 687 C CA . ALA A 1 93 ? -5.825 11.176 18.052 1.00 94.19 93 ALA A CA 1
ATOM 688 C C . ALA A 1 93 ? -7.213 10.963 17.423 1.00 94.19 93 ALA A C 1
ATOM 690 O O . ALA A 1 93 ? -8.165 11.638 17.813 1.00 94.19 93 ALA A O 1
ATOM 691 N N . VAL A 1 94 ? -7.339 10.069 16.431 1.00 94.31 94 VAL A N 1
ATOM 692 C CA . VAL A 1 94 ? -8.588 9.911 15.655 1.00 94.31 94 VAL A CA 1
ATOM 693 C C . VAL A 1 94 ? -9.285 8.563 15.846 1.00 94.31 94 VAL A C 1
ATOM 695 O O . VAL A 1 94 ? -10.484 8.468 15.606 1.00 94.31 94 VAL A O 1
ATOM 698 N N . GLY A 1 95 ? -8.584 7.526 16.302 1.00 94.69 95 GLY A N 1
ATOM 699 C CA . GLY A 1 95 ? -9.083 6.152 16.401 1.00 94.69 95 GLY A CA 1
ATOM 700 C C . GLY A 1 95 ? -8.892 5.321 15.123 1.00 94.69 95 GLY A C 1
ATOM 701 O O . GLY A 1 95 ? -8.589 5.832 14.045 1.00 94.69 95 GLY A O 1
ATOM 702 N N . TRP A 1 96 ? -9.086 4.002 15.232 1.00 93.69 96 TRP A N 1
ATOM 703 C CA . TRP A 1 96 ? -8.778 3.044 14.157 1.00 93.69 96 TRP A CA 1
ATOM 704 C C . TRP A 1 96 ? -9.674 3.163 12.921 1.00 93.69 96 TRP A C 1
ATOM 706 O O . TRP A 1 96 ? -9.180 3.182 11.796 1.00 93.69 96 TRP A O 1
ATOM 716 N N . GLN A 1 97 ? -10.992 3.2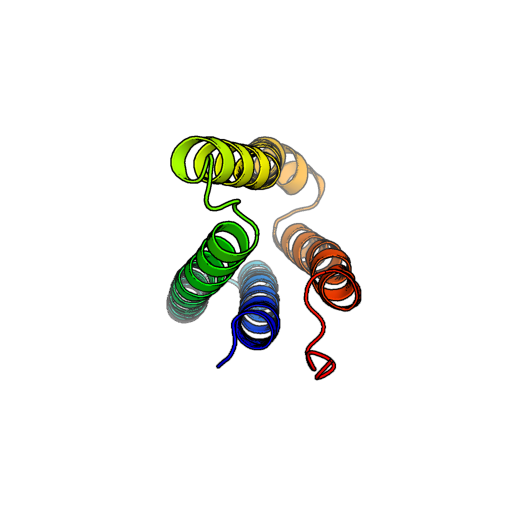53 13.103 1.00 94.25 97 GLN A N 1
ATOM 717 C CA . GLN A 1 97 ? -11.930 3.314 11.979 1.00 94.25 97 GLN A CA 1
ATOM 718 C C . GLN A 1 97 ? -11.699 4.541 11.070 1.00 94.25 97 GLN A C 1
ATOM 720 O O . GLN A 1 97 ? -11.517 4.348 9.864 1.00 94.25 97 GLN A O 1
ATOM 725 N N . PRO A 1 98 ? -11.654 5.789 11.583 1.00 94.75 98 PRO A N 1
ATOM 726 C CA . PRO A 1 98 ? -11.374 6.950 10.738 1.00 94.75 98 PRO A CA 1
ATOM 727 C C . PRO A 1 98 ? -9.942 6.961 10.192 1.00 94.75 98 PRO A C 1
ATOM 729 O O . PRO A 1 98 ? -9.737 7.473 9.094 1.00 94.75 98 PRO A O 1
ATOM 732 N N . PHE A 1 99 ? -8.968 6.351 10.878 1.00 95.38 99 PHE A N 1
ATOM 733 C CA . PHE A 1 99 ? -7.620 6.166 10.334 1.00 95.38 99 PHE A CA 1
ATOM 734 C C . PHE A 1 99 ? -7.629 5.323 9.048 1.00 95.38 99 PHE A C 1
ATOM 736 O O . PHE A 1 99 ? -7.083 5.751 8.034 1.00 95.38 99 PHE A O 1
ATOM 743 N N . PHE A 1 100 ? -8.311 4.173 9.030 1.00 95.12 100 PHE A N 1
ATOM 744 C CA . PHE A 1 100 ? -8.396 3.349 7.815 1.00 95.12 100 PHE A CA 1
ATOM 745 C C . PHE A 1 100 ? -9.183 4.029 6.683 1.00 95.12 100 PHE A C 1
ATOM 747 O O . PHE A 1 100 ? -8.831 3.890 5.507 1.00 95.12 100 PHE A O 1
ATOM 754 N N . LEU A 1 101 ? -10.208 4.824 7.008 1.00 95.25 101 LEU A N 1
ATOM 755 C CA . LEU A 1 101 ? -10.898 5.653 6.013 1.00 95.25 101 LEU A CA 1
ATOM 756 C C . LEU A 1 101 ? -9.972 6.729 5.431 1.00 95.25 101 LEU A C 1
ATOM 758 O O . LEU A 1 101 ? -9.949 6.923 4.215 1.00 95.25 101 LEU A O 1
ATOM 762 N N . LEU A 1 102 ? -9.158 7.376 6.270 1.00 94.81 102 LEU A N 1
ATOM 763 C CA . LEU A 1 102 ? -8.130 8.316 5.831 1.00 94.81 102 LEU A CA 1
ATOM 764 C C . LEU A 1 102 ? -7.102 7.631 4.918 1.00 94.81 102 LEU A C 1
A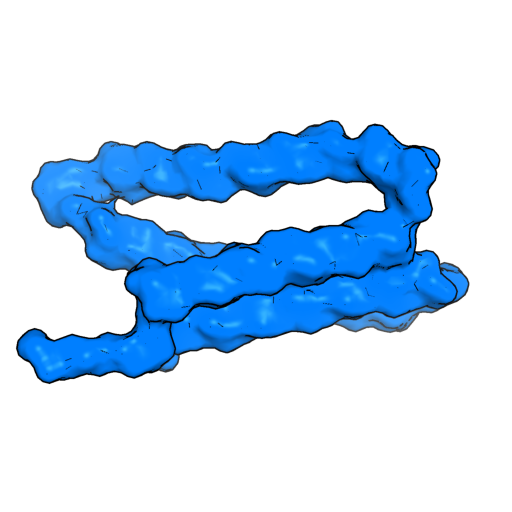TOM 766 O O . LEU A 1 102 ? -6.798 8.160 3.854 1.00 94.81 102 LEU A O 1
ATOM 770 N N . CYS A 1 103 ? -6.616 6.436 5.269 1.00 94.62 103 CYS A N 1
ATOM 771 C CA . CYS A 1 103 ? -5.719 5.655 4.410 1.00 94.62 103 CYS A CA 1
ATOM 772 C C . CYS A 1 103 ? -6.352 5.339 3.049 1.00 94.62 103 CYS A C 1
ATOM 774 O O . CYS A 1 103 ? -5.689 5.464 2.020 1.00 94.62 103 CYS A O 1
ATOM 776 N N . THR A 1 104 ? -7.639 4.979 3.032 1.00 94.31 104 THR A N 1
ATOM 777 C CA . THR A 1 104 ? -8.378 4.725 1.788 1.00 94.31 104 THR A CA 1
ATOM 778 C C . THR A 1 104 ? -8.428 5.988 0.927 1.00 94.31 104 THR A C 1
ATOM 780 O O . THR A 1 104 ? -8.101 5.939 -0.256 1.00 94.31 104 THR A O 1
ATOM 783 N N . LEU A 1 105 ? -8.770 7.135 1.523 1.00 94.94 105 LEU A N 1
ATOM 784 C CA . LEU A 1 105 ? -8.800 8.428 0.835 1.00 94.94 105 LEU A CA 1
ATOM 785 C C . LEU A 1 105 ? -7.424 8.826 0.289 1.00 94.94 105 LEU A C 1
ATOM 787 O O . LEU A 1 105 ? -7.339 9.301 -0.839 1.00 94.94 105 LEU A O 1
ATOM 791 N N . LEU A 1 106 ? -6.350 8.598 1.049 1.00 93.31 106 LEU A N 1
ATOM 792 C CA . LEU A 1 106 ? -4.974 8.882 0.631 1.00 93.31 106 LEU A CA 1
ATOM 793 C C . LEU A 1 106 ? -4.463 7.932 -0.462 1.00 93.31 106 LEU A C 1
ATOM 795 O O . LEU A 1 106 ? -3.583 8.308 -1.234 1.00 93.31 106 LEU A O 1
ATOM 799 N N . ALA A 1 107 ? -5.023 6.729 -0.578 1.00 92.94 107 ALA A N 1
ATOM 800 C CA . ALA A 1 107 ? -4.690 5.798 -1.652 1.00 92.94 107 ALA A CA 1
ATOM 801 C C . ALA A 1 107 ? -5.344 6.177 -2.998 1.00 92.94 107 ALA A C 1
ATOM 803 O O . ALA A 1 107 ? -4.786 5.874 -4.055 1.00 92.94 107 ALA A O 1
ATOM 804 N N . VAL A 1 108 ? -6.472 6.900 -2.991 1.00 94.31 108 VAL A N 1
ATOM 805 C CA . VAL A 1 108 ? -7.139 7.394 -4.214 1.00 94.31 108 VAL A CA 1
ATOM 806 C C . VAL A 1 108 ? -6.228 8.263 -5.094 1.00 94.31 108 VAL A C 1
ATOM 808 O O . VAL A 1 108 ? -6.103 7.943 -6.277 1.00 94.31 108 VAL A O 1
ATOM 811 N N . PRO A 1 109 ? -5.556 9.327 -4.604 1.00 93.75 109 PRO A N 1
ATOM 812 C CA . PRO A 1 109 ? -4.659 10.113 -5.449 1.00 93.75 109 PRO A CA 1
ATOM 813 C C . PRO A 1 109 ? -3.485 9.280 -5.978 1.00 93.75 109 PRO A C 1
ATOM 815 O O . PRO A 1 109 ? -3.081 9.473 -7.123 1.00 93.75 109 PRO A O 1
ATOM 818 N N . GLY A 1 110 ? -2.991 8.303 -5.207 1.00 91.81 110 GLY A N 1
ATOM 819 C CA . GLY A 1 110 ? -1.988 7.343 -5.679 1.00 91.81 110 GLY A CA 1
ATOM 820 C C . GLY A 1 110 ? -2.472 6.526 -6.881 1.00 91.81 110 GLY A C 1
ATOM 821 O O . GLY A 1 110 ? -1.747 6.374 -7.861 1.00 91.81 110 GLY A O 1
ATOM 822 N N . MET A 1 111 ? -3.726 6.073 -6.851 1.00 93.94 111 MET A N 1
ATOM 823 C CA . MET A 1 111 ? -4.364 5.396 -7.984 1.00 93.94 111 MET A CA 1
ATOM 824 C C . MET A 1 111 ? -4.576 6.326 -9.180 1.00 93.94 111 MET A C 1
ATOM 826 O O . MET A 1 111 ? -4.329 5.932 -10.316 1.00 93.94 111 MET A O 1
ATOM 830 N N . LEU A 1 112 ? -4.995 7.572 -8.947 1.00 94.25 112 LEU A N 1
ATOM 831 C CA . LEU A 1 112 ? -5.192 8.553 -10.018 1.00 94.25 112 LEU A CA 1
ATOM 832 C C . LEU A 1 112 ? -3.882 8.896 -10.739 1.00 94.25 112 LEU A C 1
ATOM 834 O O . LEU A 1 112 ? -3.895 9.089 -11.953 1.00 94.25 112 LEU A O 1
ATOM 838 N N . LEU A 1 113 ? -2.746 8.900 -10.035 1.00 93.50 113 LEU A N 1
ATOM 839 C CA . LEU A 1 113 ? -1.428 9.096 -10.651 1.00 93.50 113 LEU A CA 1
ATOM 840 C C . LEU A 1 113 ? -1.091 8.020 -11.694 1.00 93.50 113 LEU A C 1
ATOM 842 O O . LEU A 1 113 ? -0.359 8.308 -12.644 1.00 93.50 113 LEU A O 1
ATOM 846 N N . LEU A 1 114 ? -1.665 6.815 -11.596 1.00 92.12 114 LEU A N 1
ATOM 847 C CA . LEU A 1 114 ? -1.483 5.778 -12.614 1.00 92.12 114 LEU A CA 1
ATOM 848 C C . LEU A 1 114 ? -2.066 6.181 -13.974 1.00 92.12 114 LEU A C 1
ATOM 850 O O . LEU A 1 114 ? -1.629 5.641 -14.983 1.00 92.12 114 LEU A O 1
ATOM 854 N N . LEU A 1 115 ? -2.995 7.144 -14.050 1.00 90.69 115 LEU A N 1
ATOM 855 C CA . LEU A 1 115 ? -3.487 7.659 -15.337 1.00 90.69 115 LEU A CA 1
ATOM 856 C C . LEU A 1 115 ? -2.368 8.316 -16.149 1.00 90.69 115 LEU A C 1
ATOM 858 O O . LEU A 1 115 ? -2.384 8.245 -17.375 1.00 90.69 115 LEU A O 1
ATOM 862 N N . TRP A 1 116 ? -1.408 8.935 -15.461 1.00 89.81 116 TRP A N 1
ATOM 863 C CA . TRP A 1 116 ? -0.261 9.591 -16.075 1.00 89.81 116 TRP A CA 1
ATOM 864 C C . TRP A 1 116 ? 0.938 8.643 -16.192 1.00 89.81 116 TRP A C 1
ATOM 866 O O . TRP A 1 116 ? 1.525 8.525 -17.262 1.00 89.81 116 TRP A O 1
ATOM 876 N N . VAL A 1 117 ? 1.271 7.925 -15.113 1.00 89.19 117 VAL A N 1
ATOM 877 C CA . VAL A 1 117 ? 2.478 7.080 -15.041 1.00 89.19 117 VAL A CA 1
ATOM 878 C C . VAL A 1 117 ? 2.320 5.748 -15.784 1.00 89.19 117 VAL A C 1
ATOM 880 O O . VAL A 1 117 ? 3.264 5.252 -16.395 1.00 89.19 117 VAL A O 1
ATOM 883 N N . ALA A 1 118 ? 1.145 5.125 -15.698 1.00 88.62 118 ALA A N 1
ATOM 884 C CA . ALA A 1 118 ? 0.907 3.764 -16.173 1.00 88.62 118 ALA A CA 1
ATOM 885 C C . ALA A 1 118 ? -0.521 3.622 -16.734 1.00 88.62 118 ALA A C 1
ATOM 887 O O . ALA A 1 118 ? -1.347 2.889 -16.167 1.00 88.62 118 ALA A O 1
ATOM 888 N N . PRO A 1 119 ? -0.850 4.328 -17.834 1.00 88.44 119 PRO A N 1
ATOM 889 C CA . PRO A 1 119 ? -2.195 4.327 -18.388 1.00 88.44 119 PRO A CA 1
ATOM 890 C C . PRO A 1 119 ? -2.638 2.904 -18.753 1.00 88.44 119 PRO A C 1
ATOM 892 O O . PRO A 1 119 ? -1.859 2.077 -19.236 1.00 88.44 119 PRO A O 1
ATOM 895 N N . TRP A 1 120 ? -3.921 2.612 -18.521 1.00 84.19 120 TRP A N 1
ATOM 896 C CA . TRP A 1 120 ? -4.502 1.274 -18.704 1.00 84.19 120 TRP A CA 1
ATOM 897 C C . TRP A 1 120 ? -4.389 0.743 -20.146 1.00 84.19 120 TRP A C 1
ATOM 899 O O . TRP A 1 120 ? -4.267 -0.468 -20.383 1.00 84.19 120 TRP A O 1
ATOM 909 N N . ARG A 1 121 ? -4.444 1.655 -21.120 1.00 80.12 121 ARG A N 1
ATOM 910 C CA . ARG A 1 121 ? -4.128 1.399 -22.525 1.00 80.12 121 ARG A CA 1
ATOM 911 C C . ARG A 1 121 ? -2.785 2.053 -22.819 1.00 80.12 121 ARG A C 1
ATOM 913 O O . ARG A 1 121 ? -2.685 3.273 -22.793 1.00 80.12 121 ARG A O 1
ATOM 920 N N . GLU A 1 122 ? -1.774 1.242 -23.101 1.00 66.31 122 GLU A N 1
ATOM 921 C CA . GLU A 1 122 ? -0.574 1.724 -23.781 1.00 66.31 122 GLU A CA 1
ATOM 922 C C . GLU A 1 122 ? -1.002 2.127 -25.199 1.00 66.31 122 GLU A C 1
ATOM 924 O O . GLU A 1 122 ? -1.626 1.331 -25.908 1.00 66.31 122 GLU A O 1
ATOM 929 N N . ALA A 1 123 ? -0.767 3.384 -25.585 1.00 53.00 123 ALA A N 1
ATOM 930 C CA . ALA A 1 123 ? -0.910 3.783 -26.977 1.00 53.00 123 ALA A CA 1
ATOM 931 C C . ALA A 1 123 ? 0.157 3.022 -27.767 1.00 53.00 123 ALA A C 1
ATOM 933 O O . ALA A 1 123 ? 1.345 3.159 -27.487 1.00 53.00 123 ALA A O 1
ATOM 934 N N . SER A 1 124 ? -0.272 2.180 -28.704 1.00 44.72 124 SER A N 1
ATOM 935 C CA . SER A 1 124 ? 0.615 1.570 -29.687 1.00 44.72 124 SER A CA 1
ATOM 936 C C . SER A 1 124 ? 1.182 2.688 -30.558 1.00 44.72 124 SER A C 1
ATOM 938 O O . SER A 1 124 ? 0.473 3.192 -31.433 1.00 44.72 124 SER A O 1
ATOM 940 N N . VAL A 1 125 ? 2.413 3.103 -30.276 1.00 39.03 125 VAL A N 1
ATOM 941 C CA . VAL A 1 125 ? 3.237 3.894 -31.194 1.00 39.03 125 VAL A CA 1
ATOM 942 C C . VAL A 1 125 ? 4.374 3.007 -31.655 1.00 39.03 125 VAL A C 1
ATOM 944 O O . VAL A 1 125 ? 5.004 2.378 -30.774 1.00 39.03 125 VAL A O 1
#

pLDDT: mean 90.98, std 8.61, range [39.03, 96.5]

Foldseek 3Di:
DDLLQLLLVLLVLQLVLLVLQLVVQVDDPDPVSVVVSVVSNVVSCVSNVVSVLVLQQVVADPVCRVVSSVVVVVVVCVVVVVCVVCVVVVCVVPNRNVSSVVVSVVSVVVSVCSCVSRNPDDPDD

Sequence (125 aa):
LGINRSLWVFGVVQLLSILGFAVLAGSGPLLWLLAVVIAFEYLGVGMGTAAFTAFIARETSRMYAATQFALFTAIAALPRTFANASTGVIVEAVGWQPFFLLCTLLAVPGMLLLLWVAPWREASV

Radius of gyration: 16.67 Å; chains: 1; bounding box: 40×26×50 Å

Secondary structure (DSSP, 8-state):
--HHHHHHHHHHHHHHHHHHHHHHHHS-S-HHHHHHHHHHHHHHHHHHHHHHHHHHHHHS-SSSHHHHHHHHHHHHHHHHHHHHHHHHHHHHHH-HHHHHHHHHHHHHHHHHHHHHHS-SS----